Protein AF-A0A7S0WCZ5-F1 (afdb_monomer_lite)

Sequence (154 aa):
KEATEVFLRIIERCVPASATLRGEESSVEAGVAVLVEELCSVSSACSSRAAVEQALVGISKRTNTPMQELLQLKDEMMTALVERPLQSRHVLSQIQMVKFMTFCLSTSPPLIKLENNYLVVIQDASSIAESEDQSIMNVETSENERLSTLRQSC

Organism: NCBI:txid1486918

Structure (mmCIF, N/CA/C/O backbone):
data_AF-A0A7S0WCZ5-F1
#
_entry.id   AF-A0A7S0WCZ5-F1
#
loop_
_atom_site.group_PDB
_atom_site.id
_atom_site.type_symbol
_atom_site.label_atom_id
_atom_site.la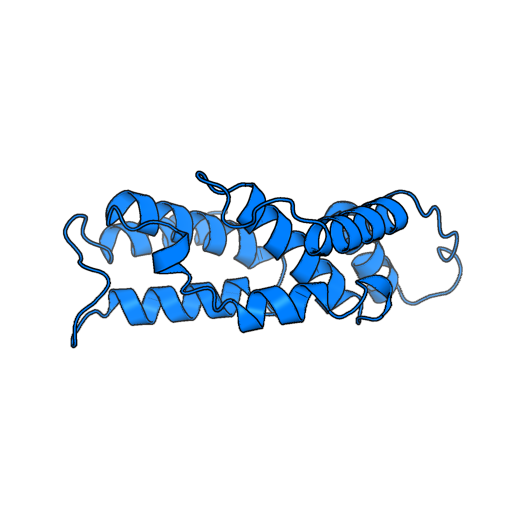bel_alt_id
_atom_site.label_comp_id
_atom_site.label_asym_id
_atom_site.label_entity_id
_atom_site.label_seq_id
_atom_site.pdbx_PDB_ins_code
_atom_site.Cartn_x
_atom_site.Cartn_y
_atom_site.Cartn_z
_atom_site.occupancy
_atom_site.B_iso_or_equiv
_atom_site.auth_seq_id
_atom_site.auth_comp_id
_atom_site.auth_asym_id
_atom_site.auth_atom_id
_atom_site.pdbx_PDB_model_num
ATOM 1 N N . LYS A 1 1 ? -14.144 6.639 -12.529 1.00 69.44 1 LYS A N 1
ATOM 2 C CA . LYS A 1 1 ? -14.304 7.650 -11.453 1.00 69.44 1 LYS A CA 1
ATOM 3 C C . LYS A 1 1 ? -15.549 7.360 -10.617 1.00 69.44 1 LYS A C 1
ATOM 5 O O . LYS A 1 1 ? -15.399 7.127 -9.430 1.00 69.44 1 LYS A O 1
ATOM 10 N N . GLU A 1 2 ? -16.723 7.210 -11.232 1.00 86.38 2 GLU A N 1
ATOM 11 C CA . GLU A 1 2 ? -17.976 6.862 -10.529 1.00 86.38 2 GLU A CA 1
ATOM 12 C C . GLU A 1 2 ? -17.888 5.564 -9.705 1.00 86.38 2 GLU A C 1
ATOM 14 O O . GLU A 1 2 ? -18.321 5.534 -8.556 1.00 86.38 2 GLU A O 1
ATOM 19 N N . ALA A 1 3 ? -17.258 4.509 -10.240 1.00 86.50 3 ALA A N 1
ATOM 20 C CA . ALA A 1 3 ? -17.070 3.248 -9.513 1.00 86.50 3 ALA A CA 1
ATOM 21 C C . ALA A 1 3 ? -16.261 3.419 -8.211 1.00 86.50 3 ALA A C 1
ATOM 23 O O . ALA A 1 3 ? -16.628 2.862 -7.180 1.00 86.50 3 ALA A O 1
ATOM 24 N N . THR A 1 4 ? -15.202 4.235 -8.237 1.00 87.94 4 THR A N 1
ATOM 25 C CA . THR A 1 4 ? -14.380 4.554 -7.058 1.00 87.94 4 THR A CA 1
ATOM 26 C C . THR A 1 4 ? -15.192 5.295 -6.001 1.00 87.94 4 THR A C 1
ATOM 28 O O . THR A 1 4 ? -15.145 4.947 -4.828 1.00 87.94 4 THR A O 1
ATOM 31 N N . GLU A 1 5 ? -15.986 6.285 -6.405 1.00 88.88 5 GLU A N 1
ATOM 32 C CA . GLU A 1 5 ? -16.831 7.049 -5.481 1.00 88.88 5 GLU A CA 1
ATOM 33 C C . GLU A 1 5 ? -17.940 6.200 -4.859 1.00 88.88 5 GLU A C 1
ATOM 35 O O . GLU A 1 5 ? -18.315 6.403 -3.704 1.00 88.88 5 GLU A O 1
ATOM 40 N N . VAL A 1 6 ? -18.513 5.266 -5.621 1.00 92.62 6 VAL A N 1
ATOM 41 C CA . VAL A 1 6 ? -19.500 4.317 -5.092 1.00 92.62 6 VAL A CA 1
ATOM 42 C C . VAL A 1 6 ? -18.837 3.371 -4.096 1.00 92.62 6 VAL A C 1
ATOM 44 O O . VAL A 1 6 ? -19.360 3.191 -3.000 1.00 92.62 6 VAL A O 1
ATOM 47 N N . PHE A 1 7 ? -17.669 2.829 -4.437 1.00 90.88 7 PHE A N 1
ATOM 48 C CA . PHE A 1 7 ? -16.895 1.955 -3.562 1.00 90.88 7 PHE A CA 1
ATOM 49 C C . PHE A 1 7 ? -16.557 2.621 -2.221 1.00 90.88 7 PHE A C 1
ATOM 51 O O . PHE A 1 7 ? -16.879 2.071 -1.168 1.00 90.88 7 PHE A O 1
ATOM 58 N N . LEU A 1 8 ? -16.006 3.839 -2.244 1.00 91.25 8 LEU A N 1
ATOM 59 C CA . LEU A 1 8 ? -15.663 4.580 -1.025 1.00 91.25 8 LEU A CA 1
ATOM 60 C C . LEU A 1 8 ? -16.900 4.865 -0.161 1.00 91.25 8 LEU A C 1
ATOM 62 O O . LEU A 1 8 ? -16.873 4.630 1.045 1.00 91.25 8 LEU A O 1
ATOM 66 N N . ARG A 1 9 ? -18.022 5.271 -0.772 1.00 89.88 9 ARG A N 1
ATOM 67 C CA . ARG A 1 9 ? -19.288 5.491 -0.048 1.00 89.88 9 ARG A CA 1
ATOM 68 C C . ARG A 1 9 ? -19.847 4.220 0.587 1.00 89.88 9 ARG A C 1
ATOM 70 O O . ARG A 1 9 ? -20.453 4.294 1.655 1.00 89.88 9 ARG A O 1
ATOM 77 N N . ILE A 1 10 ? -19.698 3.068 -0.070 1.00 90.31 10 ILE A N 1
ATOM 78 C CA . ILE A 1 10 ? -20.112 1.779 0.497 1.00 90.31 10 ILE A CA 1
ATOM 79 C C . ILE A 1 10 ? -19.267 1.475 1.733 1.00 90.31 10 ILE A C 1
ATOM 81 O O . ILE A 1 10 ? -19.831 1.189 2.785 1.00 90.31 10 ILE A O 1
ATOM 85 N N . ILE A 1 11 ? -17.945 1.625 1.642 1.00 88.44 11 ILE A N 1
ATOM 86 C CA . ILE A 1 11 ? -17.036 1.399 2.772 1.00 88.44 11 ILE A CA 1
ATOM 87 C C . ILE A 1 11 ? -17.384 2.311 3.949 1.00 88.44 11 ILE A C 1
ATOM 89 O O . ILE A 1 11 ? -17.546 1.832 5.067 1.00 88.44 11 ILE A O 1
ATOM 93 N N . GLU A 1 12 ? -17.601 3.603 3.714 1.00 85.94 12 GLU A N 1
ATOM 94 C CA . GLU A 1 12 ? -17.990 4.544 4.772 1.00 85.94 12 GLU A CA 1
ATOM 95 C C . GLU A 1 12 ? -19.311 4.178 5.466 1.00 85.94 12 GLU A C 1
ATOM 97 O O . GLU A 1 12 ? -19.493 4.464 6.653 1.00 85.94 12 GLU A O 1
ATOM 102 N N . ARG A 1 13 ? -20.253 3.567 4.740 1.00 86.19 13 ARG A N 1
ATOM 103 C CA . ARG A 1 13 ? -21.535 3.112 5.298 1.00 86.19 13 ARG A CA 1
ATOM 104 C C . ARG A 1 13 ? -21.417 1.787 6.039 1.00 86.19 13 ARG A C 1
ATOM 106 O O . ARG A 1 13 ? -22.101 1.609 7.041 1.00 86.19 13 ARG A O 1
ATOM 113 N N . CYS A 1 14 ? -20.574 0.881 5.554 1.00 85.44 14 CYS A N 1
ATOM 114 C CA . CYS A 1 14 ? -20.350 -0.427 6.162 1.00 85.44 14 CYS A CA 1
ATOM 115 C C . CYS A 1 14 ? -19.415 -0.367 7.378 1.00 85.44 14 CYS A C 1
ATOM 117 O O . CYS A 1 14 ? -19.468 -1.262 8.215 1.00 85.44 14 CYS A O 1
ATOM 119 N N . VAL A 1 15 ? -18.592 0.680 7.501 1.00 84.81 15 VAL A N 1
ATOM 120 C CA . VAL A 1 15 ? -17.673 0.886 8.628 1.00 84.81 15 VAL A CA 1
ATOM 121 C C . VAL A 1 15 ? -18.228 1.965 9.568 1.00 84.81 15 VAL A C 1
ATOM 123 O O . VAL A 1 15 ? -18.086 3.165 9.295 1.00 84.81 15 VAL A O 1
ATOM 126 N N . PRO A 1 16 ? -18.889 1.587 10.679 1.00 77.19 16 PRO A N 1
ATOM 127 C CA . PRO A 1 16 ? -19.370 2.557 11.653 1.00 77.19 16 PRO A CA 1
ATOM 128 C C . PRO A 1 16 ? -18.198 3.219 12.392 1.00 77.19 16 PRO A C 1
ATOM 130 O O . PRO A 1 16 ? -17.158 2.606 12.610 1.00 77.19 16 PRO A O 1
ATOM 133 N N . ALA A 1 17 ? -18.375 4.475 12.815 1.00 73.81 17 ALA A N 1
ATOM 134 C CA . ALA A 1 17 ? -17.327 5.246 13.500 1.00 73.81 17 ALA A CA 1
ATOM 135 C C . ALA A 1 17 ? -16.918 4.669 14.872 1.00 73.81 17 ALA A C 1
ATOM 137 O O . ALA A 1 17 ? -15.858 4.985 15.395 1.00 73.81 17 ALA A O 1
ATOM 138 N N . SER A 1 18 ? -17.759 3.813 15.456 1.00 67.00 18 SER A N 1
ATOM 139 C CA . SER A 1 18 ? -17.487 3.092 16.701 1.00 67.00 18 SER A CA 1
ATOM 140 C C . SER A 1 18 ? -17.048 1.641 16.476 1.00 67.00 18 SER A C 1
ATOM 142 O O . SER A 1 18 ? -16.988 0.882 17.442 1.00 67.00 18 SER A O 1
ATOM 144 N N . ALA A 1 19 ? -16.803 1.221 15.226 1.00 67.38 19 ALA A N 1
ATOM 145 C CA . ALA A 1 19 ? -16.304 -0.122 14.950 1.00 67.38 19 ALA A CA 1
ATOM 146 C C . ALA A 1 19 ? -14.932 -0.300 15.597 1.00 67.38 19 ALA A C 1
ATOM 148 O O . ALA A 1 19 ? -13.979 0.410 15.279 1.00 67.38 19 ALA A O 1
ATOM 149 N N . THR A 1 20 ? -14.829 -1.287 16.477 1.00 67.12 20 THR A N 1
ATOM 150 C CA . THR A 1 20 ? -13.540 -1.817 16.905 1.00 67.12 20 THR A CA 1
ATOM 151 C C . THR A 1 20 ? -13.082 -2.792 15.832 1.00 67.12 20 THR A C 1
ATOM 153 O O . THR A 1 20 ? -13.808 -3.724 15.498 1.00 67.12 20 THR A O 1
ATOM 156 N N . LEU A 1 21 ? -11.892 -2.572 15.263 1.00 66.56 21 LEU A N 1
ATOM 157 C CA . LEU A 1 21 ? -11.370 -3.468 14.229 1.00 66.56 21 LEU A CA 1
ATOM 158 C C . LEU A 1 21 ? -11.118 -4.880 14.764 1.00 66.56 21 LEU A C 1
ATOM 160 O O . LEU A 1 21 ? -11.161 -5.811 13.975 1.00 66.56 21 LEU A O 1
ATOM 164 N N . ARG A 1 22 ? -10.901 -5.049 16.076 1.00 62.28 22 ARG A N 1
ATOM 165 C CA . ARG A 1 22 ? -10.570 -6.339 16.692 1.00 62.28 22 ARG A CA 1
ATOM 166 C C . ARG A 1 22 ? -11.735 -6.908 17.499 1.00 62.28 22 ARG A C 1
ATOM 168 O O . ARG A 1 22 ? -12.183 -6.282 18.458 1.00 62.28 22 ARG A O 1
ATOM 175 N N . GLY A 1 23 ? -12.184 -8.104 17.121 1.00 57.09 23 GLY A N 1
ATOM 176 C CA . GLY A 1 23 ? -13.220 -8.879 17.810 1.00 57.09 23 GLY A CA 1
ATOM 177 C C . GLY A 1 23 ? -13.720 -10.044 16.951 1.00 57.09 23 GLY A C 1
ATOM 178 O O . GLY A 1 23 ? -13.682 -9.959 15.727 1.00 57.09 23 GLY A O 1
ATOM 179 N N . GLU A 1 24 ? -14.208 -11.115 17.586 1.00 48.31 24 GLU A N 1
ATOM 180 C CA . GLU A 1 24 ? -14.590 -12.392 16.942 1.00 48.31 24 GLU A CA 1
ATOM 181 C C . GLU A 1 24 ? -15.680 -12.274 15.849 1.00 48.31 24 GLU A C 1
ATOM 183 O O . GLU A 1 24 ? -15.854 -13.201 15.063 1.00 48.31 24 GLU A O 1
ATOM 188 N N . GLU A 1 25 ? -16.364 -11.125 15.735 1.00 52.09 25 GLU A N 1
ATOM 189 C CA . GLU A 1 25 ? -17.419 -10.857 14.739 1.00 52.09 25 GLU A CA 1
ATOM 190 C C . GLU A 1 25 ? -17.194 -9.578 13.898 1.00 52.09 25 GLU A C 1
ATOM 192 O O . GLU A 1 25 ? -18.131 -8.979 13.362 1.00 52.09 25 GLU A O 1
ATOM 197 N N . SER A 1 26 ? -15.952 -9.110 13.759 1.00 63.62 26 SER A N 1
ATOM 198 C CA . SER A 1 26 ? -15.651 -7.900 12.982 1.00 63.62 26 SER A CA 1
ATOM 199 C C . SER A 1 26 ? -15.621 -8.191 11.472 1.00 63.62 26 SER A C 1
ATOM 201 O O . SER A 1 26 ? -14.570 -8.408 10.875 1.00 63.62 26 SER A O 1
ATOM 203 N N . SER A 1 27 ? -16.779 -8.146 10.802 1.00 72.62 27 SER A N 1
ATOM 204 C CA . SER A 1 27 ? -16.859 -8.143 9.320 1.00 72.62 27 SER A CA 1
ATOM 205 C C . SER A 1 27 ? -15.982 -7.057 8.667 1.00 72.62 27 SER A C 1
ATOM 207 O O . SER A 1 27 ? -15.550 -7.194 7.521 1.00 72.62 27 SER A O 1
ATOM 209 N N . VAL A 1 28 ? -15.674 -5.997 9.421 1.00 80.19 28 VAL A N 1
ATOM 210 C CA . VAL A 1 28 ? -14.759 -4.924 9.032 1.00 80.19 28 VAL A CA 1
ATOM 211 C C . VAL A 1 28 ? -13.306 -5.409 8.978 1.00 80.19 28 VAL A C 1
ATOM 213 O O . VAL A 1 28 ? -12.603 -5.040 8.043 1.00 80.19 28 VAL A O 1
ATOM 216 N N . GLU A 1 29 ? -12.856 -6.258 9.909 1.00 83.44 29 GLU A N 1
ATOM 217 C CA . GLU A 1 29 ? -11.496 -6.824 9.903 1.00 83.44 29 GLU A CA 1
ATOM 218 C C . GLU A 1 29 ? -11.245 -7.652 8.642 1.00 83.44 29 GLU A C 1
ATOM 220 O O . GLU A 1 29 ? -10.241 -7.458 7.957 1.00 83.44 29 GLU A O 1
ATOM 225 N N . ALA A 1 30 ? -12.200 -8.513 8.282 1.00 84.00 30 ALA A N 1
ATOM 226 C CA . ALA A 1 30 ? -12.126 -9.308 7.059 1.00 84.00 30 ALA A CA 1
ATOM 227 C C . ALA A 1 30 ? -12.096 -8.420 5.801 1.00 84.00 30 ALA A C 1
ATOM 229 O O . ALA A 1 30 ? -11.309 -8.663 4.888 1.00 84.00 30 ALA A O 1
ATOM 230 N N . GLY A 1 31 ? -12.909 -7.358 5.765 1.00 87.19 31 GLY A N 1
ATOM 231 C CA . GLY A 1 31 ? -12.893 -6.386 4.670 1.00 87.19 31 GLY A CA 1
ATOM 232 C C . GLY A 1 31 ? -11.557 -5.646 4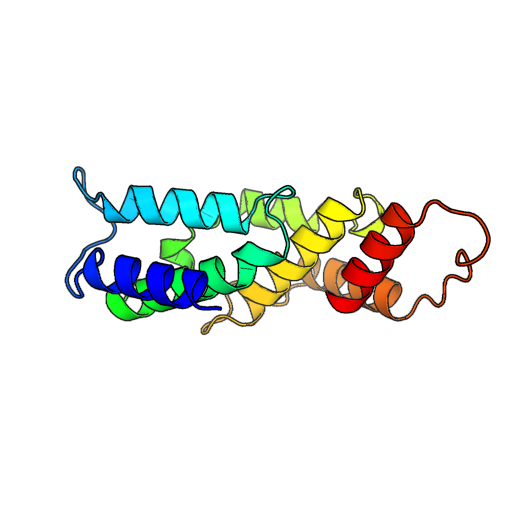.557 1.00 87.19 31 GLY A C 1
ATOM 233 O O . GLY A 1 31 ? -11.023 -5.505 3.459 1.00 87.19 31 GLY A O 1
ATOM 234 N N . VAL A 1 32 ? -10.984 -5.224 5.686 1.00 88.19 32 VAL A N 1
ATOM 235 C CA . VAL A 1 32 ? -9.652 -4.606 5.736 1.00 88.19 32 VAL A CA 1
ATOM 236 C C . VAL A 1 32 ? -8.580 -5.571 5.234 1.00 88.19 32 VAL A C 1
ATOM 238 O O . VAL A 1 32 ? -7.747 -5.160 4.434 1.00 88.19 32 VAL A O 1
ATOM 241 N N . ALA A 1 33 ? -8.620 -6.848 5.624 1.00 86.94 33 ALA A N 1
ATOM 242 C CA . ALA A 1 33 ? -7.648 -7.843 5.170 1.00 86.94 33 ALA A CA 1
ATOM 243 C C . ALA A 1 33 ? -7.629 -7.987 3.637 1.00 86.94 33 ALA A C 1
ATOM 245 O O . ALA A 1 33 ? -6.555 -7.997 3.040 1.00 86.94 33 ALA A O 1
ATOM 246 N N . VAL A 1 34 ? -8.802 -7.997 2.991 1.00 87.62 34 VAL A N 1
ATOM 247 C CA . VAL A 1 34 ? -8.911 -8.027 1.519 1.00 87.62 34 VAL A CA 1
ATOM 248 C C . VAL A 1 34 ? -8.317 -6.765 0.885 1.00 87.62 34 VAL A C 1
ATOM 250 O O . VAL A 1 34 ? -7.615 -6.844 -0.120 1.00 87.62 34 VAL A O 1
ATOM 253 N N . LEU A 1 35 ? -8.557 -5.591 1.477 1.00 89.56 35 LEU A N 1
ATOM 254 C CA . LEU A 1 35 ? -7.966 -4.338 0.994 1.00 89.56 35 LEU A CA 1
ATOM 255 C C . LEU A 1 35 ? -6.438 -4.334 1.132 1.00 89.56 35 LEU A C 1
ATOM 257 O O . LEU A 1 35 ? -5.752 -3.811 0.258 1.00 89.56 35 LEU A O 1
ATOM 261 N N . VAL A 1 36 ? -5.901 -4.917 2.205 1.00 87.62 36 VAL A N 1
ATOM 262 C CA . VAL A 1 36 ? -4.453 -5.053 2.414 1.00 87.62 36 VAL A CA 1
ATOM 263 C C . VAL A 1 36 ? -3.841 -6.034 1.413 1.00 87.62 36 VAL A C 1
ATOM 265 O O . VAL A 1 36 ? -2.784 -5.750 0.851 1.00 87.62 36 VAL A O 1
ATOM 268 N N . GLU A 1 37 ? -4.504 -7.155 1.134 1.00 85.00 37 GLU A N 1
ATOM 269 C CA . GLU A 1 37 ? -4.065 -8.103 0.104 1.00 85.00 37 GLU A CA 1
ATOM 270 C C . GLU A 1 37 ? -4.018 -7.437 -1.278 1.00 85.00 37 GLU A C 1
ATOM 272 O O . GLU A 1 37 ? -3.013 -7.531 -1.984 1.00 85.00 37 GLU A O 1
ATOM 277 N N . GLU A 1 38 ? -5.056 -6.675 -1.626 1.00 87.06 38 GLU A N 1
ATOM 278 C CA . GLU A 1 38 ? -5.116 -5.926 -2.882 1.00 87.06 38 GLU A CA 1
ATOM 279 C C . GLU A 1 38 ? -4.053 -4.813 -2.942 1.00 87.06 38 GLU A C 1
ATOM 281 O O . GLU A 1 38 ? -3.437 -4.601 -3.993 1.00 87.06 38 GLU A O 1
ATOM 286 N N . LEU A 1 39 ? -3.777 -4.142 -1.813 1.00 86.12 39 LEU A N 1
ATOM 287 C CA . LEU A 1 39 ? -2.701 -3.153 -1.687 1.00 86.12 39 LEU A CA 1
ATOM 288 C C . LEU A 1 39 ? -1.327 -3.777 -1.955 1.00 86.12 39 LEU A C 1
ATOM 290 O O . LEU A 1 39 ? -0.473 -3.094 -2.518 1.00 86.12 39 LEU A O 1
ATOM 294 N N . CYS A 1 40 ? -1.113 -5.039 -1.569 1.00 80.25 40 CYS A N 1
ATOM 295 C CA . CYS A 1 40 ? 0.151 -5.771 -1.707 1.00 80.25 40 CYS A CA 1
ATOM 296 C C . CYS A 1 40 ? 0.271 -6.581 -3.013 1.00 80.25 40 CYS A C 1
ATOM 298 O O . CYS A 1 40 ? 1.382 -6.958 -3.394 1.00 80.25 40 CYS A O 1
ATOM 300 N N . SER A 1 41 ? -0.838 -6.837 -3.708 1.00 80.12 41 SER A N 1
ATOM 301 C CA . SER A 1 41 ? -0.894 -7.656 -4.922 1.00 80.12 41 SER A CA 1
ATOM 302 C C . SER A 1 41 ? -0.042 -7.081 -6.058 1.00 80.12 41 SER A C 1
ATOM 304 O O . SER A 1 41 ? -0.097 -5.901 -6.375 1.00 80.12 41 SER A O 1
ATOM 306 N N . VAL A 1 42 ? 0.738 -7.942 -6.719 1.00 71.25 42 VAL A N 1
ATOM 307 C CA . VAL A 1 42 ? 1.495 -7.597 -7.942 1.00 71.25 42 VAL A CA 1
ATOM 308 C C . VAL A 1 42 ? 0.586 -7.624 -9.184 1.00 71.25 42 VAL A C 1
ATOM 310 O O . VAL A 1 42 ? 0.946 -7.086 -10.230 1.00 71.25 42 VAL A O 1
ATOM 313 N N . SER A 1 43 ? -0.589 -8.261 -9.077 1.00 65.06 43 SER A N 1
ATOM 314 C CA . SER A 1 43 ? -1.574 -8.376 -10.162 1.00 65.06 43 SER A CA 1
ATOM 315 C C . SER A 1 43 ? -2.668 -7.311 -10.105 1.00 65.06 43 SER A C 1
ATOM 317 O O . SER A 1 43 ? -3.379 -7.137 -11.098 1.00 65.06 43 SER A O 1
ATOM 319 N N . SER A 1 44 ? -2.799 -6.595 -8.977 1.00 55.81 44 SER A N 1
ATOM 320 C CA . SER A 1 44 ? -3.764 -5.510 -8.851 1.00 55.81 44 SER A CA 1
ATOM 321 C C . SER A 1 44 ? -3.372 -4.412 -9.826 1.00 55.81 44 SER A C 1
ATOM 323 O O . SER A 1 44 ? -2.329 -3.757 -9.740 1.00 55.81 44 SER A O 1
ATOM 325 N N . ALA A 1 45 ? -4.192 -4.283 -10.863 1.00 52.69 45 ALA A N 1
ATOM 326 C CA . ALA A 1 45 ? -3.997 -3.287 -11.886 1.00 52.69 45 ALA A CA 1
ATOM 327 C C . ALA A 1 45 ? -3.891 -1.911 -11.217 1.00 52.69 45 ALA A C 1
ATOM 329 O O . ALA A 1 45 ? -4.644 -1.582 -10.299 1.00 52.69 45 ALA A O 1
ATOM 330 N N . CYS A 1 46 ? -2.986 -1.077 -11.732 1.00 61.56 46 CYS A N 1
ATOM 331 C CA . CYS A 1 46 ? -2.785 0.319 -11.331 1.00 61.56 46 CYS A CA 1
ATOM 332 C C . CYS A 1 46 ? -4.107 1.097 -11.103 1.00 61.56 46 CYS A C 1
ATOM 334 O O . CYS A 1 46 ? -4.150 2.047 -10.325 1.00 61.56 46 CYS A O 1
ATOM 336 N N . SER A 1 47 ? -5.196 0.668 -11.752 1.00 73.06 47 SER A N 1
ATOM 337 C CA . SER A 1 47 ? -6.542 1.226 -11.670 1.00 73.06 47 SER A CA 1
ATOM 338 C C . SER A 1 47 ? -7.250 1.117 -10.311 1.00 73.06 47 SER A C 1
ATOM 340 O O . SER A 1 47 ? -8.023 2.023 -10.000 1.00 73.06 47 SER A O 1
ATOM 342 N N . SER A 1 48 ? -7.060 0.053 -9.515 1.00 81.00 48 SER A N 1
ATOM 343 C CA . SER A 1 48 ? -7.774 -0.115 -8.225 1.00 81.00 48 SER A CA 1
ATOM 344 C C . SER A 1 48 ? -7.025 0.514 -7.050 1.00 81.00 48 SER A C 1
ATOM 346 O O . SER A 1 48 ? -7.645 0.935 -6.072 1.00 81.00 48 SER A O 1
ATOM 348 N N . ARG A 1 49 ? -5.701 0.652 -7.166 1.00 84.50 49 ARG A N 1
ATOM 349 C CA . ARG A 1 49 ? -4.812 1.036 -6.065 1.00 84.50 49 ARG A CA 1
ATOM 350 C C . ARG A 1 49 ? -5.210 2.329 -5.358 1.00 84.50 49 ARG A C 1
ATOM 352 O O . ARG A 1 49 ? -5.364 2.333 -4.143 1.00 84.50 49 ARG A O 1
ATOM 359 N N . ALA A 1 50 ? -5.438 3.407 -6.107 1.00 86.38 50 ALA A N 1
ATOM 360 C CA . ALA A 1 50 ? -5.807 4.695 -5.518 1.00 86.38 50 ALA A CA 1
ATOM 361 C C . ALA A 1 50 ? -7.122 4.617 -4.719 1.00 86.38 50 ALA A C 1
ATOM 363 O O . ALA A 1 50 ? -7.273 5.299 -3.708 1.00 86.38 50 ALA A O 1
ATOM 364 N N . ALA A 1 51 ? -8.068 3.775 -5.152 1.00 90.25 51 ALA A N 1
ATOM 365 C CA . ALA A 1 51 ? -9.319 3.551 -4.434 1.00 90.25 51 ALA A CA 1
ATOM 366 C C . ALA A 1 51 ? -9.089 2.766 -3.135 1.00 90.25 51 ALA A C 1
ATOM 368 O O . ALA A 1 51 ? -9.670 3.103 -2.107 1.00 90.25 51 ALA A O 1
ATOM 369 N N . VAL A 1 52 ? -8.221 1.752 -3.176 1.00 91.00 52 VAL A N 1
ATOM 370 C CA . VAL A 1 52 ? -7.847 0.932 -2.015 1.00 91.00 52 VAL A CA 1
ATOM 371 C C . VAL A 1 52 ? -7.099 1.764 -0.972 1.00 91.00 52 VAL A C 1
ATOM 373 O O . VAL A 1 52 ? -7.466 1.746 0.199 1.00 91.00 52 VAL A O 1
ATOM 376 N N . GLU A 1 53 ? -6.113 2.562 -1.384 1.00 91.44 53 GLU A N 1
ATOM 377 C CA . GLU A 1 53 ? -5.368 3.456 -0.488 1.00 91.44 53 GLU A CA 1
ATOM 378 C C . GLU A 1 53 ? -6.297 4.478 0.186 1.00 91.44 53 GLU A C 1
ATOM 380 O O . GLU A 1 53 ? -6.253 4.657 1.405 1.00 91.44 53 GLU A O 1
ATOM 385 N N . GLN A 1 54 ? -7.203 5.101 -0.580 1.00 91.81 54 GLN A N 1
ATOM 386 C CA . GLN A 1 54 ? -8.201 6.028 -0.033 1.00 91.81 54 GLN A CA 1
ATOM 387 C C . GLN A 1 54 ? -9.163 5.341 0.939 1.00 91.81 54 GLN A C 1
ATOM 389 O O . GLN A 1 54 ? -9.489 5.916 1.979 1.00 91.81 54 GLN A O 1
ATOM 394 N N . ALA A 1 55 ? -9.592 4.116 0.632 1.00 92.44 55 ALA A N 1
ATOM 395 C CA . ALA A 1 55 ? -10.445 3.333 1.513 1.00 92.44 55 ALA A CA 1
ATOM 396 C C . ALA A 1 55 ? -9.754 3.040 2.849 1.00 92.44 55 ALA A C 1
ATOM 398 O O . ALA A 1 55 ? -10.330 3.311 3.900 1.00 92.44 55 ALA A O 1
ATOM 399 N N . LEU A 1 56 ? -8.507 2.562 2.824 1.00 91.69 56 LEU A N 1
ATOM 400 C CA . LEU A 1 56 ? -7.727 2.263 4.030 1.00 91.69 56 LEU A CA 1
ATOM 401 C C . LEU A 1 56 ? -7.513 3.518 4.892 1.00 91.69 56 LEU A C 1
ATOM 403 O O . LEU A 1 56 ? -7.697 3.476 6.110 1.00 91.69 56 LEU A O 1
ATOM 407 N N . VAL A 1 57 ? -7.199 4.661 4.269 1.00 91.19 57 VAL A N 1
ATOM 408 C CA . VAL A 1 57 ? -7.083 5.957 4.967 1.00 91.19 57 VAL A CA 1
ATOM 409 C C . VAL A 1 57 ? -8.419 6.388 5.574 1.00 91.19 57 VAL A C 1
ATOM 411 O O . VAL A 1 57 ? -8.452 6.878 6.705 1.00 91.19 57 VAL A O 1
ATOM 414 N N . GLY A 1 58 ? -9.523 6.205 4.848 1.00 90.25 58 GLY A N 1
ATOM 415 C CA . GLY A 1 58 ? -10.870 6.502 5.330 1.00 90.25 58 GLY A CA 1
ATOM 416 C C . GLY A 1 58 ? -11.256 5.649 6.537 1.00 90.25 58 GLY A C 1
ATOM 417 O O . GLY A 1 58 ? -11.733 6.188 7.535 1.00 90.25 58 GLY A O 1
ATOM 418 N N . ILE A 1 59 ? -10.987 4.341 6.479 1.00 89.88 59 ILE A N 1
ATOM 419 C CA . ILE A 1 59 ? -11.244 3.400 7.575 1.00 89.88 59 ILE A CA 1
ATOM 420 C C . ILE A 1 59 ? -10.419 3.787 8.803 1.00 89.88 59 ILE A C 1
ATOM 422 O O . ILE A 1 59 ? -11.006 4.007 9.857 1.00 89.88 59 ILE A O 1
ATOM 426 N N . SER A 1 60 ? -9.101 3.976 8.656 1.00 88.81 60 SER A N 1
ATOM 427 C CA . SER A 1 60 ? -8.201 4.379 9.751 1.00 88.81 60 SER A CA 1
ATOM 428 C C . SER A 1 60 ? -8.704 5.623 10.493 1.00 88.81 60 SER A C 1
ATOM 430 O O . SER A 1 60 ? -8.792 5.627 11.722 1.00 88.81 60 SER A O 1
ATOM 432 N N . LYS A 1 61 ? -9.107 6.665 9.752 1.00 88.38 61 LYS A N 1
ATOM 433 C CA . LYS A 1 61 ? -9.657 7.900 10.335 1.00 88.38 61 LYS A CA 1
ATOM 434 C C . LYS A 1 61 ? -10.981 7.667 11.054 1.00 88.38 61 LYS A C 1
ATOM 436 O O . LYS A 1 61 ? -11.239 8.285 12.081 1.00 88.38 61 LYS A O 1
ATOM 441 N N . ARG A 1 62 ? -11.836 6.814 10.495 1.00 87.31 62 ARG A N 1
ATOM 442 C CA . ARG A 1 62 ? -13.204 6.606 10.973 1.00 87.31 62 ARG A CA 1
ATOM 443 C C . ARG A 1 62 ? -13.266 5.705 12.200 1.00 87.31 62 ARG A C 1
ATOM 445 O O . ARG A 1 62 ? -14.083 5.971 13.069 1.00 87.31 62 ARG A O 1
ATOM 452 N N . THR A 1 63 ? -12.403 4.697 12.284 1.00 87.00 63 THR A N 1
ATOM 453 C CA . THR A 1 63 ? -12.290 3.800 13.447 1.00 87.00 63 THR A CA 1
ATOM 454 C C . THR A 1 63 ? -11.296 4.308 14.492 1.00 87.00 63 THR A C 1
ATOM 456 O O . THR A 1 63 ? -11.111 3.669 15.525 1.00 87.00 63 THR A O 1
ATOM 459 N N . ASN A 1 64 ? -10.636 5.444 14.229 1.00 86.81 64 ASN A N 1
ATOM 460 C CA . ASN A 1 64 ? -9.527 5.970 15.028 1.00 86.81 64 ASN A CA 1
ATOM 461 C C . ASN A 1 64 ? -8.420 4.921 15.262 1.00 86.81 64 ASN A C 1
ATOM 463 O O . ASN A 1 64 ? -7.790 4.883 16.318 1.00 86.81 64 ASN A O 1
ATOM 467 N N . THR A 1 65 ? -8.208 4.041 14.279 1.00 86.44 65 THR A N 1
ATOM 468 C CA . THR A 1 65 ? -7.194 2.987 14.343 1.00 86.44 65 THR A CA 1
ATOM 469 C C . THR A 1 65 ? -5.958 3.432 13.570 1.00 86.44 65 THR A C 1
ATOM 471 O O . THR A 1 65 ? -6.082 3.768 12.386 1.00 86.44 65 THR A O 1
ATOM 474 N N . PRO A 1 66 ? -4.762 3.439 14.185 1.00 87.25 66 PRO A N 1
ATOM 475 C CA . PRO A 1 66 ? -3.527 3.767 13.486 1.00 87.25 66 PRO A CA 1
ATOM 476 C C . PRO A 1 66 ? -3.332 2.893 12.247 1.00 87.25 66 PRO A C 1
ATOM 478 O O . PRO A 1 66 ? -3.572 1.687 12.282 1.00 87.25 66 PRO A O 1
ATOM 481 N N . MET A 1 67 ? -2.840 3.485 11.157 1.00 88.50 67 MET A N 1
ATOM 482 C CA . MET A 1 67 ? -2.608 2.754 9.907 1.00 88.50 67 MET A CA 1
ATOM 483 C C . MET A 1 67 ? -1.674 1.546 10.103 1.00 88.50 67 MET A C 1
ATOM 485 O O . MET A 1 67 ? -1.880 0.502 9.496 1.00 88.50 67 MET A O 1
ATOM 489 N N . GLN A 1 68 ? -0.692 1.653 11.005 1.00 84.44 68 GLN A N 1
ATOM 490 C CA . GLN A 1 68 ? 0.209 0.548 11.345 1.00 84.44 68 GLN A CA 1
ATOM 491 C C . GLN A 1 68 ? -0.549 -0.656 11.915 1.00 84.44 68 GLN A C 1
ATOM 493 O O . GLN A 1 68 ? -0.273 -1.797 11.550 1.00 84.44 68 GLN A O 1
ATOM 498 N N . GLU A 1 69 ? -1.524 -0.398 12.787 1.00 83.69 69 GLU A N 1
ATOM 499 C CA . GLU A 1 69 ? -2.361 -1.439 13.376 1.00 83.69 69 GLU A CA 1
ATOM 500 C C . GLU A 1 69 ? -3.329 -2.025 12.343 1.00 83.69 69 GLU A C 1
ATOM 502 O O . GLU A 1 69 ? -3.544 -3.235 12.323 1.00 83.69 69 GLU A O 1
ATOM 507 N N . LEU A 1 70 ? -3.871 -1.180 11.463 1.00 85.50 70 LEU A N 1
ATOM 508 C CA . LEU A 1 70 ? -4.825 -1.568 10.427 1.00 85.50 70 LEU A CA 1
ATOM 509 C C . LEU A 1 70 ? -4.196 -2.498 9.383 1.00 85.50 70 LEU A C 1
ATOM 511 O O . LEU A 1 70 ? -4.788 -3.509 9.019 1.00 85.50 70 LEU A O 1
ATOM 515 N N . LEU A 1 71 ? -2.989 -2.172 8.921 1.00 84.19 71 LEU A N 1
ATOM 516 C CA . LEU A 1 71 ? -2.283 -2.964 7.914 1.00 84.19 71 LEU A CA 1
ATOM 517 C C . LEU A 1 71 ? -1.648 -4.238 8.485 1.00 84.19 71 LEU A C 1
ATOM 519 O O . LEU A 1 71 ? -1.280 -5.120 7.715 1.00 84.19 71 LEU A O 1
ATOM 523 N N . GLN A 1 72 ? -1.479 -4.316 9.811 1.00 79.88 72 GLN A N 1
ATOM 524 C CA . GLN A 1 72 ? -0.788 -5.417 10.494 1.00 79.88 72 GLN A CA 1
ATOM 525 C C . GLN A 1 72 ? 0.553 -5.762 9.827 1.00 79.88 72 GLN A C 1
ATOM 527 O O . GLN A 1 72 ? 0.891 -6.936 9.655 1.00 79.88 72 GLN A O 1
ATOM 532 N N . LEU A 1 73 ? 1.298 -4.731 9.404 1.00 71.25 73 LEU A N 1
ATOM 533 C CA . LEU A 1 73 ? 2.575 -4.915 8.721 1.00 71.25 73 LEU A CA 1
ATOM 534 C C . LEU A 1 73 ? 3.519 -5.664 9.656 1.00 71.25 73 LEU A C 1
ATOM 536 O O . LEU A 1 73 ? 3.937 -5.134 10.682 1.00 71.25 73 LEU A O 1
ATOM 540 N N . LYS A 1 74 ? 3.818 -6.913 9.303 1.00 70.38 74 LYS A N 1
ATOM 541 C CA . LYS A 1 74 ? 4.786 -7.730 10.025 1.00 70.38 74 LYS A CA 1
ATOM 542 C C . LYS A 1 74 ? 6.188 -7.225 9.717 1.00 70.38 74 LYS A C 1
ATOM 544 O O . LYS A 1 74 ? 6.503 -6.998 8.545 1.00 70.38 74 LYS A O 1
ATOM 549 N N . ASP A 1 75 ? 7.028 -7.104 10.738 1.00 69.88 75 ASP A N 1
ATOM 550 C CA . ASP A 1 75 ? 8.419 -6.677 10.569 1.00 69.88 75 ASP A CA 1
ATOM 551 C C . ASP A 1 75 ? 9.154 -7.584 9.573 1.00 69.88 75 ASP A C 1
ATOM 553 O O . ASP A 1 75 ? 9.879 -7.085 8.720 1.00 69.88 75 ASP A O 1
ATOM 557 N N . GLU A 1 76 ? 8.870 -8.893 9.559 1.00 72.06 76 GLU A N 1
ATOM 558 C CA . GLU A 1 76 ? 9.475 -9.823 8.597 1.00 72.06 76 GLU A CA 1
ATOM 559 C C . GLU A 1 76 ? 9.109 -9.497 7.144 1.00 72.06 76 GLU A C 1
ATOM 561 O O . GLU A 1 76 ? 9.933 -9.649 6.242 1.00 72.06 76 GLU A O 1
ATOM 566 N N . MET A 1 77 ? 7.881 -9.027 6.898 1.00 71.62 77 MET A N 1
ATOM 567 C CA . MET A 1 77 ? 7.460 -8.604 5.562 1.00 71.62 77 MET A CA 1
ATOM 568 C C . MET A 1 77 ? 8.226 -7.352 5.139 1.00 71.62 77 MET A C 1
ATOM 570 O O . MET A 1 77 ? 8.701 -7.269 4.009 1.00 71.62 77 MET A O 1
ATOM 574 N N . MET A 1 78 ? 8.386 -6.403 6.059 1.00 75.31 78 MET A N 1
ATOM 575 C CA . MET A 1 78 ? 9.123 -5.167 5.821 1.00 75.31 78 MET A CA 1
ATOM 576 C C . MET A 1 78 ? 10.612 -5.426 5.573 1.00 75.31 78 MET A C 1
ATOM 578 O O . MET A 1 78 ? 11.188 -4.866 4.641 1.00 75.31 78 MET A O 1
ATOM 582 N N . THR A 1 79 ? 11.217 -6.345 6.327 1.00 76.12 79 THR A N 1
ATOM 583 C CA . THR A 1 79 ? 12.588 -6.815 6.108 1.00 76.12 79 THR A CA 1
ATOM 584 C C . THR A 1 79 ? 12.732 -7.499 4.745 1.00 76.12 79 THR A C 1
ATOM 586 O O . THR A 1 79 ? 13.618 -7.142 3.971 1.00 76.12 79 THR A O 1
ATOM 589 N N . ALA A 1 80 ? 11.815 -8.397 4.374 1.00 73.88 80 ALA A N 1
ATOM 590 C CA . ALA A 1 80 ? 11.845 -9.082 3.078 1.00 73.88 80 ALA A CA 1
ATOM 591 C C . ALA A 1 80 ? 11.681 -8.135 1.867 1.00 73.88 80 ALA A C 1
ATOM 593 O O . ALA A 1 80 ? 12.126 -8.443 0.752 1.00 73.88 80 ALA A O 1
ATOM 594 N N . LEU A 1 81 ? 11.047 -6.970 2.052 1.00 71.56 81 LEU A N 1
ATOM 595 C CA . LEU A 1 81 ? 10.972 -5.938 1.015 1.00 71.56 81 LEU A CA 1
ATOM 596 C C . LEU A 1 81 ? 12.353 -5.332 0.726 1.00 71.56 81 LEU A C 1
ATOM 598 O O . LEU A 1 81 ? 12.679 -5.114 -0.437 1.00 71.56 81 LEU A O 1
ATOM 602 N N . VAL A 1 82 ? 13.191 -5.137 1.743 1.00 75.06 82 VAL A N 1
ATOM 603 C CA . VAL A 1 82 ? 14.491 -4.454 1.605 1.00 75.06 82 VAL A CA 1
ATOM 604 C C . VAL A 1 82 ? 15.692 -5.394 1.449 1.00 75.06 82 VAL A C 1
ATOM 606 O O . VAL A 1 82 ? 16.743 -4.960 0.994 1.00 75.06 82 VAL A O 1
ATOM 609 N N . GLU A 1 83 ? 15.557 -6.685 1.767 1.00 81.25 83 GLU A N 1
ATOM 610 C CA . GLU A 1 83 ? 16.655 -7.667 1.672 1.00 81.25 83 GLU A CA 1
ATOM 611 C C . GLU A 1 83 ? 17.170 -7.910 0.246 1.00 81.25 83 GLU A C 1
ATOM 613 O O . GLU A 1 83 ? 18.334 -8.263 0.054 1.00 81.25 83 GLU A O 1
ATOM 618 N N . ARG A 1 84 ? 16.306 -7.760 -0.765 1.00 79.38 84 ARG A N 1
ATOM 619 C CA . ARG A 1 84 ? 16.677 -7.946 -2.174 1.00 79.38 84 ARG A CA 1
ATOM 620 C C . ARG A 1 84 ? 16.650 -6.616 -2.924 1.00 79.38 84 ARG A C 1
ATOM 622 O O . ARG A 1 84 ? 15.579 -5.996 -2.934 1.00 79.38 84 ARG A O 1
ATOM 629 N N . PRO A 1 85 ? 17.742 -6.251 -3.631 1.00 79.44 85 PRO A N 1
ATOM 630 C CA . PRO A 1 85 ? 17.805 -5.046 -4.455 1.00 79.44 85 PRO A CA 1
ATOM 631 C C . PRO A 1 85 ? 16.632 -4.965 -5.428 1.00 79.44 85 PRO A C 1
ATOM 633 O O . PRO A 1 85 ? 16.225 -5.989 -5.995 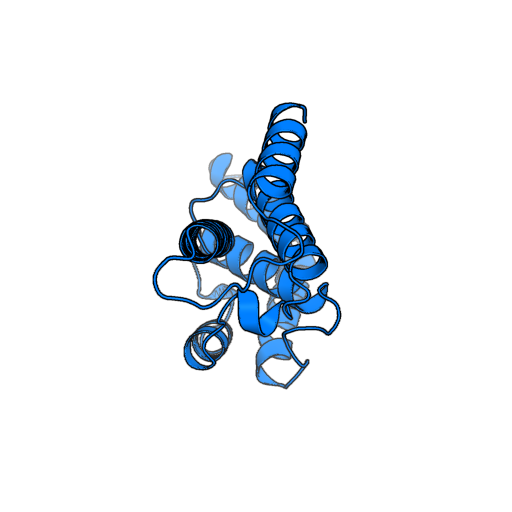1.00 79.44 85 PRO A O 1
ATOM 636 N N . LEU A 1 86 ? 16.107 -3.761 -5.652 1.00 82.88 86 LEU A N 1
ATOM 637 C CA . LEU A 1 86 ? 14.919 -3.547 -6.481 1.00 82.88 86 LEU A CA 1
ATOM 638 C C . LEU A 1 86 ? 15.154 -4.077 -7.903 1.00 82.88 86 LEU A C 1
ATOM 640 O O . LEU A 1 86 ? 14.335 -4.826 -8.431 1.00 82.88 86 LEU A O 1
ATOM 644 N N . GLN A 1 87 ? 16.336 -3.805 -8.457 1.00 81.44 87 GLN A N 1
ATOM 645 C CA . GLN A 1 87 ? 16.746 -4.194 -9.811 1.00 81.44 87 GLN A CA 1
ATOM 646 C C . GLN A 1 87 ? 16.772 -5.715 -10.043 1.00 81.44 87 GLN A C 1
ATOM 648 O O . GLN A 1 87 ? 16.630 -6.172 -11.173 1.00 81.44 87 GLN A O 1
ATOM 653 N N . SER A 1 88 ? 16.915 -6.517 -8.981 1.00 83.50 88 SER A N 1
ATOM 654 C CA . SER A 1 88 ? 16.929 -7.987 -9.076 1.00 83.50 88 SER A CA 1
ATOM 655 C C . SER A 1 88 ? 15.533 -8.611 -9.225 1.00 83.50 88 SER A C 1
ATOM 657 O O . SER A 1 88 ? 15.405 -9.820 -9.425 1.00 83.50 88 SER A O 1
ATOM 659 N N . ARG A 1 89 ? 14.470 -7.807 -9.091 1.00 81.94 89 ARG A N 1
ATOM 660 C CA . ARG A 1 89 ? 13.072 -8.258 -9.112 1.00 81.94 89 ARG A CA 1
ATOM 661 C C . ARG A 1 89 ? 12.465 -8.085 -10.506 1.00 81.94 89 ARG A C 1
ATOM 663 O O . ARG A 1 89 ? 12.887 -7.238 -11.282 1.00 81.94 89 ARG A O 1
ATOM 670 N N . HIS A 1 90 ? 11.412 -8.839 -10.813 1.00 84.75 90 HIS A N 1
ATOM 671 C CA . HIS A 1 90 ? 10.625 -8.625 -12.034 1.00 84.75 90 HIS A CA 1
ATOM 672 C C . HIS A 1 90 ? 9.971 -7.227 -12.038 1.00 84.75 90 HIS A C 1
ATOM 674 O O . HIS A 1 90 ? 9.498 -6.782 -10.992 1.00 84.75 90 HIS A O 1
ATOM 680 N N . VAL A 1 91 ? 9.866 -6.564 -13.199 1.00 80.88 91 VAL A N 1
ATOM 681 C CA . VAL A 1 91 ? 9.404 -5.160 -13.336 1.00 80.88 91 VAL A CA 1
ATOM 682 C C . VAL A 1 91 ? 8.084 -4.866 -12.611 1.00 80.88 91 VAL A C 1
ATOM 684 O O . VAL A 1 91 ? 7.965 -3.862 -11.918 1.00 80.88 91 VAL A O 1
ATOM 687 N N . LEU A 1 92 ? 7.105 -5.777 -12.672 1.00 81.12 92 LEU A N 1
ATOM 688 C CA . LEU A 1 92 ? 5.828 -5.612 -11.960 1.00 81.12 92 LEU A CA 1
ATOM 689 C C . LEU A 1 92 ? 6.005 -5.617 -10.435 1.00 81.12 92 LEU A C 1
ATOM 691 O O . LEU A 1 92 ? 5.364 -4.840 -9.734 1.00 81.12 92 LEU A O 1
ATOM 695 N N . SER A 1 93 ? 6.908 -6.455 -9.921 1.00 82.25 93 SER A N 1
ATOM 696 C CA . SER A 1 93 ? 7.246 -6.469 -8.498 1.00 82.25 93 SER A CA 1
ATOM 697 C C . SER A 1 93 ? 8.000 -5.205 -8.095 1.00 82.25 93 SER A C 1
ATOM 699 O O . SER A 1 93 ? 7.815 -4.756 -6.967 1.00 82.25 93 SER A O 1
ATOM 701 N N . GLN A 1 94 ? 8.818 -4.634 -8.986 1.00 83.62 94 GLN A N 1
ATOM 702 C CA . GLN A 1 94 ? 9.487 -3.359 -8.729 1.00 83.62 94 GLN A CA 1
ATOM 703 C C . GLN A 1 94 ? 8.462 -2.229 -8.592 1.00 83.62 94 GLN A C 1
ATOM 705 O O . GLN A 1 94 ? 8.449 -1.543 -7.576 1.00 83.62 94 GLN A O 1
ATOM 710 N N . ILE A 1 95 ? 7.533 -2.113 -9.551 1.00 82.19 95 ILE A N 1
ATOM 711 C CA . ILE A 1 95 ? 6.444 -1.119 -9.527 1.00 82.19 95 ILE A CA 1
ATOM 712 C C . ILE A 1 95 ? 5.654 -1.234 -8.224 1.00 82.19 95 ILE A C 1
ATOM 714 O O . ILE A 1 95 ? 5.405 -0.242 -7.542 1.00 82.19 95 ILE A O 1
ATOM 718 N N . GLN A 1 96 ? 5.258 -2.460 -7.881 1.00 84.44 96 GLN A N 1
ATOM 719 C CA . GLN A 1 96 ? 4.446 -2.732 -6.706 1.00 84.44 96 GLN A CA 1
ATOM 720 C C . GLN A 1 96 ? 5.166 -2.354 -5.407 1.00 84.44 96 GLN A C 1
ATOM 722 O O . GLN A 1 96 ? 4.565 -1.743 -4.523 1.00 84.44 96 GLN A O 1
ATOM 727 N N . MET A 1 97 ? 6.457 -2.677 -5.310 1.00 83.69 97 MET A N 1
ATOM 728 C CA . MET A 1 97 ? 7.285 -2.368 -4.148 1.00 83.69 97 MET A CA 1
ATOM 729 C C . MET A 1 97 ? 7.485 -0.863 -3.975 1.00 83.69 97 MET A C 1
ATOM 731 O O . MET A 1 97 ? 7.281 -0.350 -2.877 1.00 83.69 97 MET A O 1
ATOM 735 N N . VAL A 1 98 ? 7.801 -0.148 -5.058 1.00 85.38 98 VAL A N 1
ATOM 736 C CA . VAL A 1 98 ? 7.967 1.311 -5.037 1.00 85.38 98 VAL A CA 1
ATOM 737 C C . VAL A 1 98 ? 6.669 1.986 -4.595 1.00 85.38 98 VAL A C 1
ATOM 739 O O . VAL A 1 98 ? 6.668 2.737 -3.624 1.00 85.38 98 VAL A O 1
ATOM 742 N N . LYS A 1 99 ? 5.531 1.642 -5.212 1.00 85.44 99 LYS A N 1
ATOM 743 C CA . LYS A 1 99 ? 4.233 2.217 -4.832 1.00 85.44 99 LYS A CA 1
ATOM 744 C C . LYS A 1 99 ? 3.842 1.909 -3.388 1.00 85.44 99 LYS A C 1
ATOM 746 O O . LYS A 1 99 ? 3.245 2.751 -2.721 1.00 85.44 99 LYS A O 1
ATOM 751 N N . PHE A 1 100 ? 4.150 0.708 -2.896 1.00 85.38 100 PHE A N 1
ATOM 752 C CA . PHE A 1 100 ? 3.872 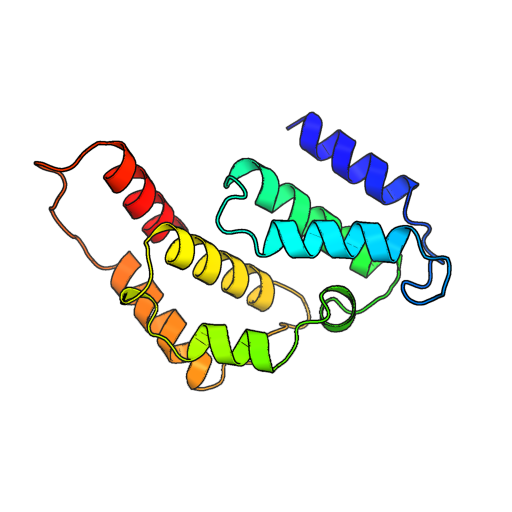0.336 -1.510 1.00 85.38 100 PHE A CA 1
ATOM 753 C C . PHE A 1 100 ? 4.704 1.162 -0.529 1.00 85.38 100 PHE A C 1
ATOM 755 O O . PHE A 1 100 ? 4.158 1.703 0.430 1.00 85.38 100 PHE A O 1
ATOM 762 N N . MET A 1 101 ? 5.997 1.337 -0.801 1.00 84.00 101 MET A N 1
ATOM 763 C CA . MET A 1 101 ? 6.841 2.213 0.010 1.00 84.00 101 MET A CA 1
ATOM 764 C C . MET A 1 101 ? 6.368 3.668 -0.034 1.00 84.00 101 MET A C 1
ATOM 766 O O . MET A 1 101 ? 6.287 4.299 1.018 1.00 84.00 101 MET A O 1
ATOM 770 N N . THR A 1 102 ? 5.989 4.185 -1.207 1.00 86.88 102 THR A N 1
ATOM 771 C CA . THR A 1 102 ? 5.425 5.536 -1.348 1.00 86.88 102 THR A CA 1
ATOM 772 C C . THR A 1 102 ? 4.180 5.708 -0.483 1.00 86.88 102 THR A C 1
ATOM 774 O O . THR A 1 102 ? 4.079 6.689 0.254 1.00 86.88 102 THR A O 1
ATOM 777 N N . PHE A 1 103 ? 3.266 4.732 -0.493 1.00 87.25 103 PHE A N 1
ATOM 778 C CA . PHE A 1 103 ? 2.100 4.744 0.387 1.00 87.25 103 PHE A CA 1
ATOM 779 C C . PHE A 1 103 ? 2.515 4.808 1.865 1.00 87.25 103 PHE A C 1
ATOM 781 O O . PHE A 1 103 ? 2.109 5.731 2.571 1.00 87.25 103 PHE A O 1
ATOM 788 N N . CYS A 1 104 ? 3.394 3.910 2.311 1.00 85.88 104 CYS A N 1
ATOM 789 C CA . CYS A 1 104 ? 3.873 3.852 3.695 1.00 85.88 104 CYS A CA 1
ATOM 790 C C . CYS A 1 104 ? 4.630 5.107 4.167 1.00 85.88 104 CYS A C 1
ATOM 792 O O . CYS A 1 104 ? 4.622 5.418 5.360 1.00 85.88 104 CYS A O 1
ATOM 794 N N . LEU A 1 105 ? 5.290 5.828 3.259 1.00 85.12 105 LEU A N 1
ATOM 795 C CA . LEU A 1 105 ? 5.942 7.109 3.549 1.00 85.12 105 LEU A CA 1
ATOM 796 C C . LEU A 1 105 ? 4.945 8.280 3.569 1.00 85.12 105 LEU A C 1
ATOM 798 O O . LEU A 1 105 ? 5.154 9.247 4.296 1.00 85.12 105 LEU A O 1
ATOM 802 N N . SER A 1 106 ? 3.865 8.195 2.786 1.00 86.56 106 SER A N 1
ATOM 803 C CA . SER A 1 106 ? 2.844 9.249 2.663 1.00 86.56 106 SER A CA 1
ATOM 804 C C . SER A 1 106 ? 1.814 9.269 3.798 1.00 86.56 106 SER A C 1
ATOM 806 O O . SER A 1 106 ? 1.155 10.285 4.030 1.00 86.56 106 SER A O 1
ATOM 808 N N . THR A 1 107 ? 1.650 8.156 4.515 1.00 84.06 107 THR A N 1
ATOM 809 C CA . THR A 1 107 ? 0.757 8.066 5.676 1.00 84.06 107 THR A CA 1
ATOM 810 C C . THR A 1 107 ? 1.264 8.937 6.826 1.00 84.06 107 THR A C 1
ATOM 812 O O . THR A 1 107 ? 2.465 9.126 6.992 1.00 84.06 107 THR A O 1
ATOM 815 N N . SER A 1 108 ? 0.353 9.448 7.659 1.00 78.88 108 SER A N 1
ATOM 816 C CA . SER A 1 108 ? 0.697 10.257 8.834 1.00 78.88 108 SER A CA 1
ATOM 817 C C . SER A 1 108 ? 0.211 9.567 10.119 1.00 78.88 108 SER A C 1
ATOM 819 O O . SER A 1 108 ? -1.004 9.407 10.271 1.00 78.88 108 SER A O 1
ATOM 821 N N . PRO A 1 109 ? 1.114 9.152 11.034 1.00 82.62 109 PRO A N 1
ATOM 822 C CA . PRO A 1 109 ? 2.578 9.195 10.911 1.00 82.62 109 PRO A CA 1
ATOM 823 C C . PRO A 1 109 ? 3.113 8.217 9.839 1.00 82.62 109 PRO A C 1
ATOM 825 O O . PRO A 1 109 ? 2.416 7.253 9.508 1.00 82.62 109 PRO A O 1
ATOM 828 N N . PRO A 1 110 ? 4.330 8.437 9.298 1.00 82.06 110 PRO A N 1
ATOM 829 C CA . PRO A 1 110 ? 4.950 7.498 8.364 1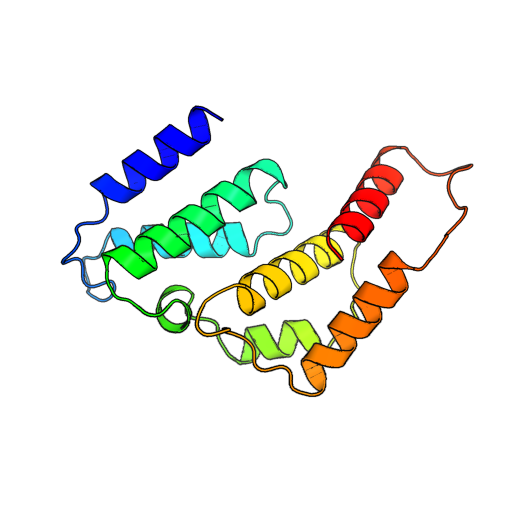.00 82.06 110 PRO A CA 1
ATOM 830 C C . PRO A 1 110 ? 5.093 6.112 8.991 1.00 82.06 110 PRO A C 1
ATOM 832 O O . PRO A 1 110 ? 5.534 5.987 10.136 1.00 82.06 110 PRO A O 1
ATOM 835 N N . LEU A 1 111 ? 4.728 5.074 8.239 1.00 80.06 111 LEU A N 1
ATOM 836 C CA . LEU A 1 111 ? 4.812 3.681 8.693 1.00 80.06 111 LEU A CA 1
ATOM 837 C C . LEU A 1 111 ? 6.238 3.146 8.652 1.00 80.06 111 LEU A C 1
ATOM 839 O O . LEU A 1 111 ? 6.585 2.225 9.385 1.00 80.06 111 LEU A O 1
ATOM 843 N N . ILE A 1 112 ? 7.054 3.726 7.777 1.00 76.00 112 ILE A N 1
ATOM 844 C CA . ILE A 1 112 ? 8.454 3.378 7.602 1.00 76.00 112 ILE A CA 1
ATOM 845 C C . ILE A 1 112 ? 9.290 4.540 8.120 1.00 76.00 112 ILE A C 1
ATOM 847 O O . ILE A 1 112 ? 9.105 5.689 7.714 1.00 76.00 112 ILE A O 1
ATOM 851 N N . LYS A 1 113 ? 10.242 4.231 8.998 1.00 70.75 113 LYS A N 1
ATOM 852 C CA . LYS A 1 113 ? 11.332 5.149 9.323 1.00 70.75 113 LYS A CA 1
ATOM 853 C C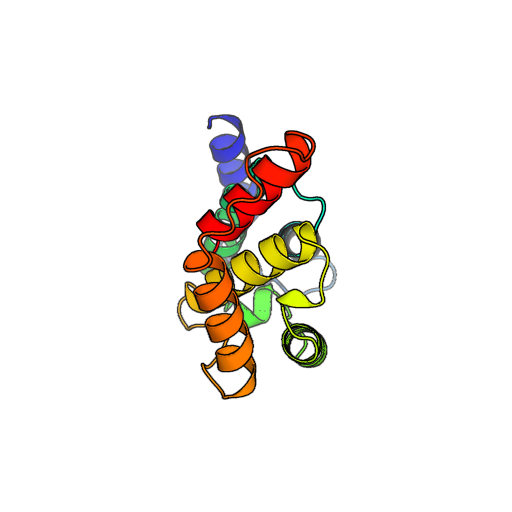 . LYS A 1 113 ? 12.414 4.983 8.266 1.00 70.75 113 LYS A C 1
ATOM 855 O O . LYS A 1 113 ? 12.781 3.858 7.936 1.00 70.75 113 LYS A O 1
ATOM 860 N N . LEU A 1 114 ? 12.907 6.099 7.736 1.00 62.47 114 LEU A N 1
ATOM 861 C CA . LEU A 1 114 ? 14.016 6.146 6.781 1.00 62.47 114 LEU A CA 1
ATOM 862 C C . LEU A 1 114 ? 15.318 5.695 7.466 1.00 62.47 114 LEU A C 1
ATOM 864 O O . LEU A 1 114 ? 16.154 6.506 7.851 1.00 62.47 114 LEU A O 1
ATOM 868 N N . GLU A 1 115 ? 15.451 4.391 7.669 1.00 67.06 115 GLU A N 1
ATOM 869 C CA . GLU A 1 115 ? 16.659 3.721 8.142 1.00 67.06 115 GLU A CA 1
ATOM 870 C C . GLU A 1 115 ? 17.441 3.152 6.948 1.00 67.06 115 GLU A C 1
ATOM 872 O O . GLU A 1 115 ? 16.898 3.001 5.849 1.00 67.06 115 GLU A O 1
ATOM 877 N N . ASN A 1 116 ? 18.719 2.821 7.162 1.00 59.50 116 ASN A N 1
ATOM 878 C CA . ASN A 1 116 ? 19.681 2.459 6.109 1.00 59.50 116 ASN A CA 1
ATOM 879 C C . ASN A 1 116 ? 19.158 1.436 5.084 1.00 59.50 116 ASN A C 1
ATOM 881 O O . ASN A 1 116 ? 19.458 1.559 3.901 1.00 59.50 116 ASN A O 1
ATOM 885 N N . ASN A 1 117 ? 18.338 0.471 5.504 1.00 69.12 117 ASN A N 1
ATOM 886 C CA . ASN A 1 117 ? 17.835 -0.577 4.614 1.00 69.12 117 ASN A CA 1
ATOM 887 C C . ASN A 1 117 ? 16.783 -0.067 3.609 1.00 69.12 117 ASN A C 1
ATOM 889 O O . ASN A 1 117 ? 16.706 -0.574 2.495 1.00 69.12 117 ASN A O 1
ATOM 893 N N . TYR A 1 118 ? 16.006 0.966 3.953 1.00 73.38 118 TYR A N 1
ATOM 894 C CA . TYR A 1 118 ? 15.032 1.574 3.033 1.00 73.38 118 TYR A CA 1
ATOM 895 C C . TYR A 1 118 ? 15.680 2.589 2.091 1.00 73.38 118 TYR A C 1
ATOM 897 O O . TYR A 1 118 ? 15.210 2.776 0.970 1.00 73.38 118 TYR A O 1
ATOM 905 N N . LEU A 1 119 ? 16.786 3.211 2.521 1.00 77.06 119 LEU A N 1
ATOM 906 C CA . LEU A 1 119 ? 17.555 4.134 1.684 1.00 77.06 119 LEU A CA 1
ATOM 907 C C . LEU A 1 119 ? 18.107 3.447 0.434 1.00 77.06 119 LEU A C 1
ATOM 909 O O . LEU A 1 119 ? 18.109 4.065 -0.624 1.00 77.06 119 LEU A O 1
ATOM 913 N N . VAL A 1 120 ? 18.501 2.173 0.531 1.00 80.19 120 VAL A N 1
ATOM 914 C CA . VAL A 1 120 ? 18.968 1.389 -0.624 1.00 80.19 120 VAL A CA 1
ATOM 915 C C . VAL A 1 120 ? 17.874 1.270 -1.686 1.00 80.19 120 VAL A C 1
ATOM 917 O O . VAL A 1 120 ? 18.127 1.522 -2.858 1.00 80.19 120 VAL A O 1
ATOM 920 N N . VAL A 1 121 ? 16.633 0.965 -1.293 1.00 78.56 121 VAL A N 1
ATOM 921 C CA . VAL A 1 121 ? 15.530 0.830 -2.261 1.00 78.56 121 VAL A CA 1
ATOM 922 C C . VAL A 1 121 ? 15.157 2.181 -2.881 1.00 78.56 121 VAL A C 1
ATOM 924 O O . VAL A 1 121 ? 14.805 2.241 -4.056 1.00 78.56 121 VAL A O 1
ATOM 927 N N . ILE A 1 122 ? 15.258 3.271 -2.116 1.00 78.94 122 ILE A N 1
ATOM 928 C CA . ILE A 1 122 ? 15.049 4.632 -2.631 1.00 78.94 122 ILE A CA 1
ATOM 929 C C . ILE A 1 122 ? 16.147 4.999 -3.635 1.00 78.94 122 ILE A C 1
ATOM 931 O O . ILE A 1 122 ? 15.837 5.505 -4.706 1.00 78.94 122 ILE A O 1
ATOM 935 N N . GLN A 1 123 ? 17.412 4.700 -3.328 1.00 82.31 123 GLN A N 1
ATOM 936 C CA . GLN A 1 123 ? 18.536 4.917 -4.243 1.00 82.31 123 GLN A CA 1
ATOM 937 C C . GLN A 1 123 ? 18.382 4.105 -5.534 1.00 82.31 123 GLN A C 1
ATOM 939 O O . GLN A 1 123 ? 18.579 4.648 -6.621 1.00 82.31 123 GLN A O 1
ATOM 944 N N . ASP A 1 124 ? 17.968 2.840 -5.429 1.00 82.00 124 ASP A N 1
ATOM 945 C CA . ASP A 1 124 ? 17.671 2.005 -6.594 1.00 82.00 124 ASP A CA 1
ATOM 946 C C . ASP A 1 124 ? 16.546 2.616 -7.445 1.00 82.00 124 ASP A C 1
ATOM 948 O O . ASP A 1 124 ? 16.669 2.691 -8.668 1.00 82.00 124 ASP A O 1
ATOM 952 N N . ALA A 1 125 ? 15.457 3.069 -6.811 1.00 81.81 125 ALA A N 1
ATOM 953 C CA . ALA A 1 125 ? 14.331 3.708 -7.489 1.00 81.81 125 ALA A CA 1
ATOM 954 C C . ALA A 1 125 ? 14.752 5.005 -8.200 1.00 81.81 125 ALA A C 1
ATOM 956 O O . ALA A 1 125 ? 14.413 5.198 -9.367 1.00 81.81 125 ALA A O 1
ATOM 957 N N . SER A 1 126 ? 15.547 5.857 -7.546 1.00 77.38 126 SER A N 1
ATOM 958 C CA . SER A 1 126 ? 16.095 7.072 -8.161 1.00 77.38 126 SER A CA 1
ATOM 959 C C . SER A 1 126 ? 16.990 6.748 -9.358 1.00 77.38 126 SER A C 1
ATOM 961 O O . SER A 1 126 ? 16.834 7.352 -10.414 1.00 77.38 126 SER A O 1
ATOM 963 N N . SER A 1 127 ? 17.854 5.733 -9.250 1.00 82.38 127 SER A N 1
ATOM 964 C CA . SER A 1 127 ? 18.684 5.289 -10.375 1.00 82.38 127 SER A CA 1
ATOM 965 C C . SER A 1 127 ? 17.847 4.788 -11.561 1.00 82.38 127 SER A C 1
ATOM 967 O O . SER A 1 127 ? 18.200 5.054 -12.709 1.00 82.38 127 SER A O 1
ATOM 969 N N . ILE A 1 128 ? 16.724 4.104 -11.313 1.00 79.06 128 ILE A N 1
ATOM 970 C CA . ILE A 1 128 ? 15.790 3.665 -12.365 1.00 79.06 128 ILE A CA 1
ATOM 971 C C . ILE A 1 128 ? 15.080 4.860 -13.017 1.00 79.06 128 ILE A C 1
ATOM 973 O O . ILE A 1 128 ? 14.919 4.873 -14.241 1.00 79.06 128 ILE A O 1
ATOM 977 N N . ALA A 1 129 ? 14.666 5.852 -12.224 1.00 75.25 129 ALA A N 1
ATOM 978 C CA . ALA A 1 129 ? 14.033 7.074 -12.719 1.00 75.25 129 ALA A CA 1
ATOM 979 C C . ALA A 1 129 ? 14.981 7.899 -13.607 1.00 75.25 129 ALA A C 1
ATOM 981 O O . ALA A 1 129 ? 14.555 8.436 -14.628 1.00 75.25 129 ALA A O 1
ATOM 982 N N . GLU A 1 130 ? 16.263 7.958 -13.240 1.00 75.75 130 GLU A N 1
ATOM 983 C CA . GLU A 1 130 ? 17.313 8.703 -13.947 1.00 75.75 130 GLU A CA 1
ATOM 984 C C . GLU A 1 130 ? 17.910 7.944 -15.144 1.00 75.75 130 GLU A C 1
ATOM 986 O O . GLU A 1 130 ? 18.531 8.550 -16.017 1.00 75.75 130 GLU A O 1
ATOM 991 N N . SER A 1 131 ? 17.739 6.620 -15.209 1.00 72.81 131 SER A N 1
ATOM 992 C CA . SER A 1 131 ? 18.265 5.804 -16.302 1.00 72.81 131 SER A CA 1
ATOM 993 C C . SER A 1 131 ? 17.533 6.103 -17.616 1.00 72.81 131 SER A C 1
ATOM 995 O O . SER A 1 131 ? 16.424 5.619 -17.860 1.00 72.81 131 SER A O 1
ATOM 997 N N . GLU A 1 132 ? 18.183 6.862 -18.501 1.00 58.09 132 GLU A N 1
ATOM 998 C CA . GLU A 1 132 ? 17.805 7.043 -19.909 1.00 58.09 132 GLU A CA 1
ATOM 999 C C . GLU A 1 132 ? 18.133 5.788 -20.737 1.00 58.09 132 GLU A C 1
ATOM 1001 O O . GLU A 1 132 ? 18.943 5.822 -21.663 1.00 58.09 132 GLU A O 1
ATOM 1006 N N . ASP A 1 133 ? 17.543 4.639 -20.408 1.00 54.94 133 ASP A N 1
ATOM 1007 C CA . ASP A 1 133 ? 17.801 3.438 -21.204 1.00 54.94 133 ASP A CA 1
ATOM 1008 C C . ASP A 1 133 ? 17.090 3.548 -22.566 1.00 54.94 133 ASP A C 1
ATOM 1010 O O . ASP A 1 133 ? 15.856 3.513 -22.658 1.00 54.94 133 ASP A O 1
ATOM 1014 N N . GLN A 1 134 ? 17.893 3.717 -23.623 1.00 49.62 134 GLN A N 1
ATOM 1015 C CA . GLN A 1 134 ? 17.520 3.846 -25.038 1.00 49.62 134 GLN A CA 1
ATOM 1016 C C . GLN A 1 134 ? 17.082 2.506 -25.666 1.00 49.62 134 GLN A C 1
ATOM 1018 O O . GLN A 1 134 ? 17.264 2.279 -26.862 1.00 49.62 134 GLN A O 1
ATOM 1023 N N . SER A 1 135 ? 16.468 1.595 -24.907 1.00 49.47 135 SER A N 1
ATOM 1024 C CA . SER A 1 135 ? 15.942 0.323 -25.438 1.00 49.47 135 SER A CA 1
ATOM 1025 C C . SER A 1 135 ? 14.650 0.484 -26.257 1.00 49.47 135 SER A C 1
ATOM 1027 O O . SER A 1 135 ? 14.081 -0.499 -26.735 1.00 49.47 135 SER A O 1
ATOM 1029 N N . ILE A 1 136 ? 14.245 1.736 -26.511 1.00 49.31 136 ILE A N 1
ATOM 1030 C CA . ILE A 1 136 ? 13.052 2.176 -27.255 1.00 49.31 136 ILE A CA 1
ATOM 1031 C C . ILE A 1 136 ? 12.975 1.585 -28.677 1.00 49.31 136 ILE A C 1
ATOM 1033 O O . ILE A 1 136 ? 11.931 1.674 -29.316 1.00 49.31 136 ILE A O 1
ATOM 1037 N N . MET A 1 137 ? 14.027 0.948 -29.198 1.00 48.00 137 MET A N 1
ATOM 1038 C CA . MET A 1 137 ? 14.031 0.530 -30.597 1.00 48.00 137 MET A CA 1
ATOM 1039 C C . MET A 1 137 ? 13.695 -0.927 -30.913 1.00 48.00 137 MET A C 1
ATOM 1041 O O . MET A 1 137 ? 13.466 -1.153 -32.089 1.00 48.00 137 MET A O 1
ATOM 1045 N N . ASN A 1 138 ? 13.595 -1.899 -29.986 1.00 50.09 138 ASN A N 1
ATOM 1046 C CA . ASN A 1 138 ? 13.361 -3.301 -30.420 1.00 50.09 138 ASN A CA 1
ATOM 1047 C C . ASN A 1 138 ? 12.596 -4.256 -29.468 1.00 50.09 138 ASN A C 1
ATOM 1049 O O . ASN A 1 138 ? 12.578 -5.455 -29.738 1.00 50.09 138 ASN A O 1
ATOM 1053 N N . VAL A 1 139 ? 11.951 -3.794 -28.389 1.00 54.25 139 VAL A N 1
ATOM 1054 C CA . VAL A 1 139 ? 11.225 -4.687 -27.452 1.00 54.25 139 VAL A CA 1
ATOM 1055 C C . VAL A 1 139 ? 9.717 -4.424 -27.474 1.00 54.25 139 VAL A C 1
ATOM 1057 O O . VAL A 1 139 ? 9.283 -3.284 -27.638 1.00 54.25 139 VAL A O 1
ATOM 1060 N N . GLU A 1 140 ? 8.934 -5.500 -27.353 1.00 58.50 140 GLU A N 1
ATOM 1061 C CA . GLU A 1 140 ? 7.469 -5.544 -27.348 1.00 58.50 140 GLU A CA 1
ATOM 1062 C C . GLU A 1 140 ? 6.845 -4.404 -26.522 1.00 58.50 140 GLU A C 1
ATOM 1064 O O . GLU A 1 140 ? 7.229 -4.137 -25.381 1.00 58.50 140 GLU A O 1
ATOM 1069 N N . THR A 1 141 ? 5.842 -3.735 -27.097 1.00 65.81 141 THR A N 1
ATOM 1070 C CA . THR A 1 141 ? 5.176 -2.541 -26.542 1.00 65.81 141 THR A CA 1
ATOM 1071 C C . THR A 1 141 ? 4.763 -2.684 -25.074 1.00 65.81 141 THR A C 1
ATOM 1073 O O . THR A 1 141 ? 4.877 -1.723 -24.315 1.00 65.81 141 THR A O 1
ATOM 1076 N N . SER A 1 142 ? 4.361 -3.882 -24.639 1.00 66.94 142 SER A N 1
ATOM 1077 C CA . SER A 1 142 ? 3.935 -4.132 -23.258 1.00 66.94 142 SER A CA 1
ATOM 1078 C C . SER A 1 142 ? 5.063 -4.037 -22.221 1.00 66.94 142 SER A C 1
ATOM 1080 O O . SER A 1 142 ? 4.802 -3.607 -21.096 1.00 66.94 142 SER A O 1
ATOM 1082 N N . GLU A 1 143 ? 6.297 -4.432 -22.542 1.00 69.00 143 GLU A N 1
ATOM 1083 C CA . GLU A 1 143 ? 7.414 -4.323 -21.592 1.00 69.00 143 GLU A CA 1
ATOM 1084 C C . GLU A 1 143 ? 7.866 -2.867 -21.447 1.00 69.00 143 GLU A C 1
ATOM 1086 O O . GLU A 1 143 ? 8.114 -2.402 -20.332 1.00 69.00 143 GLU A O 1
ATOM 1091 N N . ASN A 1 144 ? 7.844 -2.113 -22.548 1.00 69.56 144 ASN A N 1
ATOM 1092 C CA . ASN A 1 144 ? 8.126 -0.678 -22.548 1.00 69.56 144 ASN A CA 1
ATOM 1093 C C . ASN A 1 144 ? 7.093 0.115 -21.733 1.00 69.56 144 ASN A C 1
ATOM 1095 O O . ASN A 1 144 ? 7.461 1.009 -20.971 1.00 69.56 144 ASN A O 1
ATOM 1099 N N . GLU A 1 145 ? 5.806 -0.234 -21.825 1.00 73.75 145 GLU A N 1
ATOM 1100 C CA . GLU A 1 145 ? 4.751 0.361 -20.991 1.00 73.75 145 GLU A CA 1
ATOM 1101 C C . GLU A 1 145 ? 4.976 0.092 -19.495 1.00 73.75 145 GLU A C 1
ATOM 1103 O O . GLU A 1 145 ? 4.786 0.981 -18.657 1.00 73.75 145 GLU A O 1
ATOM 1108 N N . ARG A 1 146 ? 5.429 -1.116 -19.138 1.00 76.81 146 ARG A N 1
ATOM 1109 C CA . ARG A 1 146 ? 5.752 -1.476 -17.747 1.00 76.81 146 ARG A CA 1
ATOM 1110 C C . ARG A 1 146 ? 6.972 -0.716 -17.236 1.00 76.81 146 ARG A C 1
ATOM 1112 O O . ARG A 1 146 ? 6.922 -0.193 -16.128 1.00 76.81 146 ARG A O 1
ATOM 1119 N N . LEU A 1 147 ? 8.030 -0.598 -18.036 1.00 74.62 147 LEU A N 1
ATOM 1120 C CA . LEU A 1 147 ? 9.217 0.195 -17.697 1.00 74.62 147 LEU A CA 1
ATOM 1121 C C . LEU A 1 147 ? 8.882 1.685 -17.544 1.00 74.62 147 LEU A C 1
ATOM 1123 O O . LEU A 1 147 ? 9.324 2.320 -16.589 1.00 74.62 147 LEU A O 1
ATOM 1127 N N . SER A 1 148 ? 8.043 2.234 -18.426 1.00 77.50 148 SER A N 1
ATOM 1128 C CA . SER A 1 148 ? 7.543 3.607 -18.298 1.00 77.50 148 SER A CA 1
ATOM 1129 C C . SER A 1 148 ? 6.739 3.798 -17.007 1.00 77.50 148 SER A C 1
ATOM 1131 O O . SER A 1 148 ? 6.974 4.750 -16.266 1.00 77.50 148 SER A O 1
ATOM 1133 N N . THR A 1 149 ? 5.849 2.855 -16.686 1.00 76.75 149 THR A N 1
ATOM 1134 C CA . THR A 1 149 ? 5.069 2.869 -15.438 1.00 76.75 149 THR A CA 1
ATOM 1135 C C . THR A 1 149 ? 5.966 2.777 -14.203 1.00 76.75 149 THR A C 1
ATOM 1137 O O . THR A 1 149 ? 5.699 3.446 -13.206 1.00 76.75 149 THR A O 1
ATOM 1140 N N . LEU A 1 150 ? 7.026 1.965 -14.252 1.00 75.31 150 LEU A N 1
ATOM 1141 C CA . LEU A 1 150 ? 8.017 1.865 -13.183 1.00 75.31 150 LEU A CA 1
ATOM 1142 C C . LEU A 1 150 ? 8.716 3.199 -12.954 1.00 75.31 150 LEU A C 1
ATOM 1144 O O . LEU A 1 150 ? 8.690 3.686 -11.830 1.00 75.31 150 LEU A O 1
ATOM 1148 N N . ARG A 1 151 ? 9.224 3.832 -14.015 1.00 77.50 151 ARG A N 1
ATOM 1149 C CA . ARG A 1 151 ? 9.851 5.157 -13.923 1.00 77.50 151 ARG A CA 1
ATOM 1150 C C . ARG A 1 151 ? 8.909 6.225 -13.371 1.00 77.50 151 ARG A C 1
ATOM 1152 O O . ARG A 1 151 ? 9.346 7.047 -12.590 1.00 77.50 151 ARG A O 1
ATOM 1159 N N . GLN A 1 152 ? 7.627 6.205 -13.744 1.00 77.69 152 GLN A N 1
ATOM 1160 C CA . GLN A 1 152 ? 6.621 7.124 -13.185 1.00 77.69 152 GLN A CA 1
ATOM 1161 C C . GLN A 1 152 ? 6.273 6.839 -11.717 1.00 77.69 152 GLN A C 1
ATOM 1163 O O . GLN A 1 152 ? 5.670 7.684 -11.061 1.00 77.69 152 GLN A O 1
ATOM 1168 N N . SER A 1 153 ? 6.542 5.622 -11.238 1.00 72.81 153 SER A N 1
ATOM 1169 C CA . SER A 1 153 ? 6.250 5.227 -9.859 1.00 72.81 153 SER A CA 1
ATOM 1170 C C . SER A 1 153 ? 7.398 5.562 -8.906 1.00 72.81 153 SER A C 1
ATOM 1172 O O . SER A 1 153 ? 7.124 5.743 -7.721 1.00 72.81 153 SER A O 1
ATOM 1174 N N . CYS A 1 154 ? 8.636 5.585 -9.415 1.00 75.44 154 CYS A N 1
ATOM 1175 C CA . CYS A 1 154 ? 9.843 6.045 -8.726 1.00 75.44 154 CYS A CA 1
ATOM 1176 C C . CYS A 1 154 ? 9.829 7.566 -8.537 1.00 75.44 154 CYS A C 1
ATOM 1178 O O . CYS A 1 154 ? 10.260 7.999 -7.446 1.00 75.44 154 CYS A O 1
#

Foldseek 3Di:
DVVLVVLLVVLPVLQALQDDCDDPPRPVVVVLQVLLCLLQDLPNPPVCNVSSLVSLVSNCVSPVNASCRSNVDDVVNVCVLLVDQLVVDDLSNSLSSLLSQVSQVPDVVRVDDPDPSVVRNVVSLVCLLPDPPPPVPDDDPVVVVSSVSSNVSD

InterPro domains:
  IPR046805 Tra1, HEAT repeat ring region [PF20206] (2-154)

pLDDT: mean 77.83, std 10.93, range [48.0, 92.62]

Secondary structure (DSSP, 8-state):
-HHHHHHHHHHHHHS-TT--S-STT-HHHHHHHHHHHHHH-SSS-HHHHHHHHHHHHHHHHHHT--HHHHHT--HHHHHHHHSS-GGGS-HHHHHHHHHHHHHHHHSSS-SS---HHHHHHHHHHHHHHH----GGGTS-HHHHHHHHHHHHH-

Radius of gyration: 17.34 Å; chains: 1; bounding box: 41×23×48 Å